Protein AF-A0A2P9HEX7-F1 (afdb_monomer)

Secondary structure (DSSP, 8-state):
-TTS-HHHHHHHHHTTS-GGGEEEEE--SPPHHHHTS-TTHHHHTTPPPTTPEEEEES-GGGGGTHHHH-HHHHHHTT--GGGTTTSHHHHHHHHHHHHHHHHHHHTT-----------HHHHHHHHHHHHS-TTTGGG--THHHHHHH-

Sequence (150 aa):
MDTAGKDSAIKHVMSGVNPQGCQVHSFKHPTVTELERDFLWRTARFLPERGQIGIFNRSYYEEVLIVRVHPEILESEGVQSGQTIDGQVWHDRFHSINELERHLARNNTRIIKIFLHLSKDEQRKRFLARIDQPDKSWKFSADDIAEREY

Organism: NCBI:txid2448455

Solvent-accessible surface area (backbone atoms only — not comparable to full-atom values): 9285 Å² total; per-residue (Å²): 131,76,86,60,45,64,69,60,51,51,54,57,60,51,73,79,48,66,68,93,43,48,49,80,47,72,63,71,86,78,50,76,77,49,37,78,47,61,80,56,54,70,54,62,74,62,58,54,57,92,90,42,46,57,42,66,49,58,57,68,62,43,70,72,43,58,34,66,76,41,56,68,56,41,44,68,51,71,44,64,68,76,51,53,77,78,47,52,55,58,55,52,49,53,49,51,52,50,50,50,52,51,53,38,46,78,71,72,46,87,84,85,87,84,82,72,85,68,54,75,66,60,45,50,55,53,51,54,57,30,68,77,28,81,96,42,37,86,79,62,56,75,62,62,56,59,66,65,76,112

pLDDT: mean 87.56, std 10.37, range [54.44, 98.62]

Mean predicted aligned error: 5.76 Å

Nearest PDB structures (foldseek):
  6an9-assembly2_A  TM=9.658E-01  e=3.084E-12  Cytophaga hutchinsonii ATCC 33406
  6ang-assembly1_A  TM=9.657E-01  e=1.079E-11  Cytophaga hutchinsonii ATCC 33406
  3rhf-assembly1_A  TM=9.636E-01  e=3.021E-09  Paenarthrobacter aurescens TC1
  3rhf-assembly3_D  TM=9.515E-01  e=1.764E-08  Paenarthrobacter aurescens TC1
  5llb-assembly1_A  TM=9.094E-01  e=1.675E-06  Francisella tularensis subsp. tularensis SCHU S4

Structure (mmCIF, N/CA/C/O backbone):
data_AF-A0A2P9HEX7-F1
#
_entry.id   AF-A0A2P9HEX7-F1
#
loop_
_atom_site.group_PDB
_atom_site.id
_atom_site.type_symbol
_atom_site.label_atom_id
_atom_site.label_alt_id
_atom_site.label_comp_id
_atom_site.label_asym_id
_atom_site.label_entity_id
_atom_site.label_seq_id
_atom_site.pdbx_PDB_ins_code
_atom_site.Cartn_x
_atom_site.Cartn_y
_atom_site.Cartn_z
_atom_site.occupancy
_atom_site.B_iso_or_equiv
_atom_site.auth_seq_id
_atom_site.auth_comp_id
_atom_site.auth_asym_id
_atom_site.auth_atom_id
_atom_site.pdbx_PDB_model_num
ATOM 1 N N . MET A 1 1 ? -7.094 -4.143 -9.956 1.00 61.59 1 MET A N 1
ATOM 2 C CA . MET A 1 1 ? -8.545 -4.407 -10.100 1.00 61.59 1 MET A CA 1
ATOM 3 C C . MET A 1 1 ? -9.358 -3.316 -9.427 1.00 61.59 1 MET A C 1
ATOM 5 O O . MET A 1 1 ? -9.524 -3.294 -8.202 1.00 61.59 1 MET A O 1
ATOM 9 N N . ASP A 1 2 ? -9.865 -2.410 -10.248 1.00 68.31 2 ASP A N 1
ATOM 10 C CA . ASP A 1 2 ? -10.745 -1.336 -9.814 1.00 68.31 2 ASP A CA 1
ATOM 11 C C . ASP A 1 2 ? -12.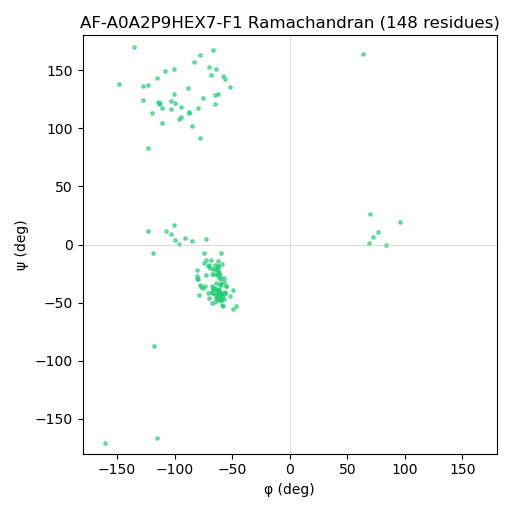194 -1.811 -9.717 1.00 68.31 2 ASP A C 1
ATOM 13 O O . ASP A 1 2 ? -12.584 -2.822 -10.305 1.00 68.31 2 ASP A O 1
ATOM 17 N N . THR A 1 3 ? -12.986 -1.102 -8.905 1.00 64.62 3 THR A N 1
ATOM 18 C CA . THR A 1 3 ? -14.408 -1.381 -8.583 1.00 64.62 3 THR A CA 1
ATOM 19 C C . THR A 1 3 ? -14.722 -2.582 -7.678 1.00 64.62 3 THR A C 1
ATOM 21 O O . THR A 1 3 ? -15.894 -2.838 -7.382 1.00 64.62 3 THR A O 1
ATOM 24 N N . ALA A 1 4 ? -13.709 -3.242 -7.107 1.00 71.19 4 ALA A N 1
ATOM 25 C CA . ALA A 1 4 ? -13.896 -4.335 -6.139 1.00 71.19 4 ALA A CA 1
ATOM 26 C C . ALA A 1 4 ? -14.687 -3.939 -4.870 1.00 71.19 4 ALA A C 1
ATOM 28 O O . ALA A 1 4 ? -15.223 -4.801 -4.180 1.00 71.19 4 ALA A O 1
ATOM 29 N N . GLY A 1 5 ? -14.835 -2.639 -4.589 1.00 79.38 5 GLY A N 1
ATOM 30 C CA . GLY A 1 5 ? -15.607 -2.135 -3.446 1.00 79.38 5 GLY A CA 1
ATOM 31 C C . GLY A 1 5 ? -14.766 -1.838 -2.203 1.00 79.38 5 GLY A C 1
ATOM 32 O O . GLY A 1 5 ? -15.328 -1.731 -1.118 1.00 79.38 5 GLY A O 1
ATOM 33 N N . LYS A 1 6 ? -13.444 -1.666 -2.365 1.00 86.38 6 LYS A N 1
ATOM 34 C CA . LYS A 1 6 ? -12.488 -1.332 -1.291 1.00 86.38 6 LYS A CA 1
ATOM 35 C C . LYS A 1 6 ? -12.964 -0.149 -0.438 1.00 86.38 6 LYS A C 1
ATOM 37 O O . LYS A 1 6 ? -13.162 -0.312 0.760 1.00 86.38 6 LYS A O 1
ATOM 42 N N . ASP A 1 7 ? -13.259 0.992 -1.060 1.00 85.06 7 ASP A N 1
ATOM 43 C CA . ASP A 1 7 ? -13.682 2.204 -0.339 1.00 85.06 7 ASP A CA 1
ATOM 44 C C . ASP A 1 7 ? -14.979 2.003 0.455 1.00 85.06 7 ASP A C 1
ATOM 46 O O . ASP A 1 7 ? -15.109 2.469 1.585 1.00 85.06 7 ASP A O 1
ATOM 50 N N . SER A 1 8 ? -15.948 1.291 -0.127 1.00 84.88 8 SER A N 1
ATOM 51 C CA . SER A 1 8 ? -17.222 0.993 0.530 1.00 84.88 8 SER A CA 1
ATOM 52 C C . SER A 1 8 ? -17.041 0.036 1.706 1.00 84.88 8 SER A C 1
ATOM 54 O O . SER A 1 8 ? -17.647 0.256 2.751 1.00 84.88 8 SER A O 1
ATOM 56 N N . ALA A 1 9 ? -16.190 -0.983 1.558 1.00 87.44 9 ALA A N 1
ATOM 57 C CA . ALA A 1 9 ? -15.866 -1.917 2.630 1.00 87.44 9 ALA A CA 1
ATOM 58 C C . ALA A 1 9 ? -15.176 -1.199 3.798 1.00 87.44 9 ALA A C 1
ATOM 60 O O . ALA A 1 9 ? -15.606 -1.346 4.939 1.00 87.44 9 ALA A O 1
ATOM 61 N N . ILE A 1 10 ? -14.182 -0.350 3.509 1.00 88.75 10 ILE A N 1
ATOM 62 C CA . ILE A 1 10 ? -13.509 0.484 4.515 1.00 88.75 10 ILE A CA 1
ATOM 63 C C . ILE A 1 10 ? -14.530 1.377 5.216 1.00 88.75 10 ILE A C 1
ATOM 65 O O . ILE A 1 10 ? -14.631 1.340 6.436 1.00 88.75 10 ILE A O 1
ATOM 69 N N . LYS A 1 11 ? -15.340 2.133 4.464 1.00 87.62 11 LYS A N 1
ATOM 70 C CA . LYS A 1 11 ? -16.355 3.028 5.041 1.00 87.62 11 LYS A CA 1
ATOM 71 C C . LYS A 1 11 ? -17.322 2.284 5.965 1.00 87.62 11 LYS A C 1
ATOM 73 O O . LYS A 1 11 ? -17.672 2.804 7.020 1.00 87.62 11 LYS A O 1
ATOM 78 N N . HIS A 1 12 ? -17.761 1.090 5.569 1.00 87.69 12 HIS A N 1
ATOM 79 C CA . HIS A 1 12 ? -18.683 0.292 6.366 1.00 87.69 12 HIS A CA 1
ATOM 80 C C . HIS A 1 12 ? -18.033 -0.206 7.660 1.00 87.69 12 HIS A C 1
ATOM 82 O O . HIS A 1 12 ? -18.573 0.042 8.735 1.00 87.69 12 HIS A O 1
ATOM 88 N N . VAL A 1 13 ? -16.849 -0.820 7.580 1.00 84.69 13 VAL A N 1
ATOM 89 C CA . VAL A 1 13 ? -16.111 -1.293 8.765 1.00 84.69 13 VAL A CA 1
ATOM 90 C C . VAL A 1 13 ? -15.824 -0.135 9.721 1.00 84.69 13 VAL A C 1
ATOM 92 O O . VAL A 1 13 ? -16.032 -0.257 10.925 1.00 84.69 13 VAL A O 1
ATOM 95 N N . MET A 1 14 ? -15.440 1.021 9.180 1.00 86.38 14 MET A N 1
ATOM 96 C CA . MET A 1 14 ? -15.115 2.202 9.975 1.00 86.38 14 MET A CA 1
ATOM 97 C C . MET A 1 14 ? -16.306 2.852 10.674 1.00 86.38 14 MET A C 1
ATOM 99 O O . MET A 1 14 ? -16.107 3.559 11.655 1.00 86.38 14 MET A O 1
ATOM 103 N N . SER A 1 15 ? -17.537 2.596 10.228 1.00 88.12 15 SER A N 1
ATOM 104 C CA . SER A 1 15 ? -18.732 3.144 10.884 1.00 88.12 15 SER A CA 1
ATOM 105 C C . SER A 1 15 ? -18.976 2.587 12.292 1.00 88.12 15 SER A C 1
ATOM 107 O O . SER A 1 15 ? -19.658 3.230 13.084 1.00 88.12 15 SER A O 1
ATOM 109 N N . GLY A 1 16 ? -18.405 1.420 12.616 1.00 88.06 16 GLY A N 1
ATOM 110 C CA . GLY A 1 16 ? -18.523 0.783 13.931 1.00 88.06 16 GLY A CA 1
ATOM 111 C C . GLY A 1 16 ? -17.318 0.987 14.854 1.00 88.06 16 GLY A C 1
ATOM 112 O O . GLY A 1 16 ? -17.285 0.401 15.933 1.00 88.06 16 GLY A O 1
ATOM 113 N N . VAL A 1 17 ? -16.316 1.773 14.445 1.00 89.88 17 VAL A N 1
ATOM 114 C CA . VAL A 1 17 ? -15.048 1.948 15.173 1.00 89.88 17 VAL A CA 1
ATOM 115 C C . VAL A 1 17 ? -14.915 3.395 15.646 1.00 89.88 17 VAL A C 1
ATOM 117 O O . VAL A 1 17 ? -15.290 4.323 14.934 1.00 89.88 17 VAL A O 1
ATOM 120 N N . ASN A 1 18 ? -14.354 3.609 16.841 1.00 90.88 18 ASN A N 1
ATOM 121 C CA . ASN A 1 18 ? -14.030 4.959 17.303 1.00 90.88 18 ASN A CA 1
ATOM 122 C C . ASN A 1 18 ? -12.938 5.569 16.394 1.00 90.88 18 ASN A C 1
ATOM 124 O O . ASN A 1 18 ? -11.840 5.009 16.330 1.00 90.88 18 ASN A O 1
ATOM 128 N N . PRO A 1 19 ? -13.188 6.711 15.725 1.00 89.31 19 PRO A N 1
ATOM 129 C CA . PRO A 1 19 ? -12.239 7.298 14.781 1.00 89.31 19 PRO A CA 1
ATOM 130 C C . PRO A 1 19 ? -10.906 7.724 15.415 1.00 89.31 19 PRO A C 1
ATOM 132 O O . PRO A 1 19 ? -9.917 7.821 14.703 1.00 89.31 19 PRO A O 1
ATOM 135 N N . GLN A 1 20 ? -10.833 7.933 16.736 1.00 90.88 20 GLN A N 1
ATOM 136 C CA . GLN A 1 20 ? -9.565 8.233 17.424 1.00 90.88 20 GLN A CA 1
ATOM 137 C C . GLN A 1 20 ? -8.605 7.033 17.495 1.00 90.88 20 GLN A C 1
ATOM 139 O O . GLN A 1 20 ? -7.427 7.206 17.797 1.00 90.88 20 GLN A O 1
ATOM 144 N N . GLY A 1 21 ? -9.120 5.820 17.276 1.00 91.69 21 GLY A N 1
ATOM 145 C CA . GLY A 1 21 ? -8.359 4.572 17.309 1.00 91.69 21 GLY A CA 1
ATOM 146 C C . GLY A 1 21 ? -8.033 4.013 15.925 1.00 91.69 21 GLY A C 1
ATOM 147 O O . GLY A 1 21 ? -7.620 2.855 15.833 1.00 91.69 21 GLY A O 1
ATOM 148 N N . CYS A 1 22 ? -8.290 4.762 14.846 1.00 92.62 22 CYS A N 1
ATOM 149 C CA . CYS A 1 22 ? -8.086 4.257 13.498 1.00 92.62 22 CYS A CA 1
ATOM 150 C C . CYS A 1 22 ? -7.678 5.327 12.486 1.00 92.62 22 CYS A C 1
ATOM 152 O O . CYS A 1 22 ? -8.298 6.382 12.381 1.00 92.62 22 CYS A O 1
ATOM 154 N N . GLN A 1 23 ? -6.719 4.972 11.634 1.00 93.12 23 GLN A N 1
ATOM 155 C CA . GLN A 1 23 ? -6.256 5.787 10.517 1.00 93.12 23 GLN A CA 1
ATOM 156 C C . GLN A 1 23 ? -6.387 5.035 9.191 1.00 93.12 23 GLN A C 1
ATOM 158 O O . GLN A 1 23 ? -6.068 3.848 9.099 1.00 93.12 23 GLN A O 1
ATOM 163 N N . VAL A 1 24 ? -6.857 5.729 8.153 1.00 93.88 24 VAL A N 1
ATOM 164 C CA . VAL A 1 24 ? -6.964 5.189 6.792 1.00 93.88 24 VAL A CA 1
ATOM 165 C C . VAL A 1 24 ? -5.998 5.942 5.888 1.00 93.88 24 VAL A C 1
ATOM 167 O O . VAL A 1 24 ? -6.131 7.150 5.705 1.00 93.88 24 VAL A O 1
ATOM 170 N N . HIS A 1 25 ? -5.069 5.218 5.271 1.00 95.38 25 HIS A N 1
ATOM 171 C CA . HIS A 1 25 ? -4.146 5.756 4.277 1.00 95.38 25 HIS A CA 1
ATOM 172 C C . HIS A 1 25 ? -4.435 5.124 2.922 1.00 95.38 25 HIS A C 1
ATOM 174 O O . HIS A 1 25 ? -4.437 3.903 2.783 1.00 95.38 25 HIS A O 1
ATOM 180 N N . SER A 1 26 ? -4.719 5.965 1.926 1.00 93.94 26 SER A N 1
ATOM 181 C CA . SER A 1 26 ? -4.948 5.525 0.549 1.00 93.94 26 SER A CA 1
ATOM 182 C C . SER A 1 26 ? -3.720 5.825 -0.291 1.00 93.94 26 SER A C 1
ATOM 184 O O . SER A 1 26 ? -3.369 6.991 -0.465 1.00 93.94 26 SER A O 1
ATOM 186 N N . PHE A 1 27 ? -3.081 4.785 -0.817 1.00 93.56 27 PHE A N 1
ATOM 187 C CA . PHE A 1 27 ? -1.906 4.941 -1.669 1.00 93.56 27 PHE A CA 1
ATOM 188 C C . PHE A 1 27 ? -2.342 5.103 -3.122 1.00 93.56 27 PHE A C 1
ATOM 190 O O . PHE A 1 27 ? -3.223 4.392 -3.597 1.00 93.56 27 PHE A O 1
ATOM 197 N N . LYS A 1 28 ? -1.744 6.063 -3.823 1.00 90.06 28 LYS A N 1
ATOM 198 C CA . LYS A 1 28 ? -1.922 6.272 -5.266 1.00 90.06 28 LYS A CA 1
ATOM 199 C C . LYS A 1 28 ? -0.591 6.017 -5.977 1.00 90.06 28 LYS A C 1
ATOM 201 O O . LYS A 1 28 ? 0.327 5.448 -5.377 1.00 90.06 28 LYS A O 1
ATOM 206 N N . HIS A 1 29 ? -0.489 6.428 -7.238 1.00 88.62 29 HIS A N 1
ATOM 207 C CA . HIS A 1 29 ? 0.792 6.473 -7.931 1.00 88.62 29 HIS A CA 1
ATOM 208 C C . HIS A 1 29 ? 1.827 7.252 -7.087 1.00 88.62 29 HIS A C 1
ATOM 210 O O . HIS A 1 29 ? 1.443 8.268 -6.491 1.00 88.62 29 HIS A O 1
ATOM 216 N N . PRO A 1 30 ? 3.075 6.761 -6.956 1.00 90.50 30 PRO A N 1
ATOM 217 C CA . PRO A 1 30 ? 4.102 7.436 -6.170 1.00 90.50 30 PRO A CA 1
ATOM 218 C C . PRO A 1 30 ? 4.378 8.862 -6.665 1.00 90.50 30 PRO A C 1
ATOM 220 O O . PRO A 1 30 ? 4.328 9.155 -7.856 1.00 90.50 30 PRO A O 1
ATOM 223 N N . THR A 1 31 ? 4.677 9.765 -5.738 1.00 91.94 31 THR A N 1
ATOM 224 C CA . THR A 1 31 ? 5.202 11.102 -6.055 1.00 91.94 31 THR A CA 1
ATOM 225 C C . THR A 1 31 ? 6.692 11.040 -6.393 1.00 91.94 31 THR A C 1
ATOM 227 O O . THR A 1 31 ? 7.371 10.097 -6.001 1.00 91.94 31 THR A O 1
ATOM 230 N N . VAL A 1 32 ? 7.239 12.083 -7.029 1.00 92.31 32 VAL A N 1
ATOM 231 C CA . VAL A 1 32 ? 8.685 12.179 -7.333 1.00 92.31 32 VAL A CA 1
ATOM 232 C C . VAL A 1 32 ? 9.542 11.939 -6.085 1.00 92.31 32 VAL A C 1
ATOM 234 O O . VAL A 1 32 ? 10.474 11.148 -6.108 1.00 92.31 32 VAL A O 1
ATOM 237 N N . THR A 1 33 ? 9.172 12.544 -4.955 1.00 92.81 33 THR A N 1
ATOM 238 C CA . THR A 1 33 ? 9.870 12.346 -3.677 1.00 92.81 33 THR A CA 1
ATOM 239 C C . THR A 1 33 ? 9.774 10.902 -3.173 1.00 92.81 33 THR A C 1
ATOM 241 O O . THR A 1 33 ? 10.691 10.412 -2.520 1.00 92.81 33 THR A O 1
ATOM 244 N N . GLU A 1 34 ? 8.670 10.205 -3.427 1.00 93.69 34 GLU A N 1
ATOM 245 C CA . GLU A 1 34 ? 8.546 8.792 -3.056 1.00 93.69 34 GLU A CA 1
ATOM 246 C C . GLU A 1 34 ? 9.378 7.887 -3.972 1.00 93.69 34 GLU A C 1
ATOM 248 O O . GLU A 1 34 ? 9.962 6.939 -3.461 1.00 93.69 34 GLU A O 1
ATOM 253 N N . LEU A 1 35 ? 9.487 8.208 -5.268 1.00 91.56 35 LEU A N 1
ATOM 254 C CA . LEU A 1 35 ? 10.306 7.471 -6.244 1.00 91.56 35 LEU A CA 1
ATOM 255 C C . LEU A 1 35 ? 11.815 7.586 -5.981 1.00 91.56 35 LEU A C 1
ATOM 257 O O . LEU A 1 35 ? 12.574 6.694 -6.331 1.00 91.56 35 LEU A O 1
ATOM 261 N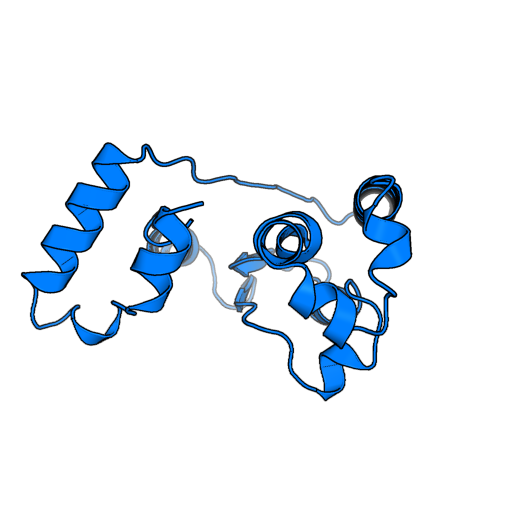 N . GLU A 1 36 ? 12.263 8.652 -5.318 1.00 92.00 36 GLU A N 1
ATOM 262 C CA . GLU A 1 36 ? 13.663 8.819 -4.889 1.00 92.00 36 GLU A CA 1
ATOM 263 C C . GLU A 1 36 ? 14.067 7.908 -3.708 1.00 92.00 36 GLU A C 1
ATOM 265 O O . GLU A 1 36 ? 15.150 8.061 -3.137 1.00 92.00 36 GLU A O 1
ATOM 270 N N . AR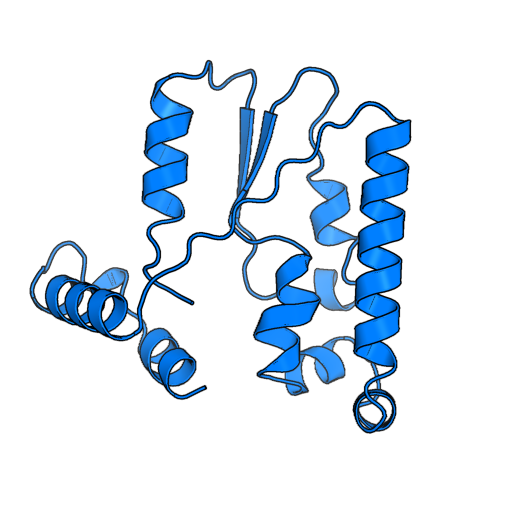G A 1 37 ? 13.183 7.012 -3.258 1.00 94.06 37 ARG A N 1
ATOM 271 C CA . ARG A 1 37 ? 13.353 6.179 -2.061 1.00 94.06 37 ARG A CA 1
ATOM 272 C C . ARG A 1 37 ? 12.949 4.739 -2.359 1.00 94.06 37 ARG A C 1
ATOM 274 O O . ARG A 1 37 ? 12.370 4.447 -3.397 1.00 94.06 37 ARG A O 1
ATOM 281 N N . ASP A 1 38 ? 13.243 3.827 -1.435 1.00 94.19 38 ASP A N 1
ATOM 282 C CA . ASP A 1 38 ? 12.789 2.446 -1.578 1.00 94.19 38 ASP A CA 1
ATOM 283 C C . ASP A 1 38 ? 11.252 2.346 -1.537 1.00 94.19 38 ASP A C 1
ATOM 285 O O . ASP A 1 38 ? 10.566 3.130 -0.872 1.00 94.19 38 ASP A O 1
ATOM 289 N N . PHE A 1 39 ? 10.704 1.338 -2.218 1.00 94.94 39 PHE A N 1
ATOM 290 C CA . PHE A 1 39 ? 9.259 1.178 -2.390 1.00 94.94 39 PHE A CA 1
ATOM 291 C C . PHE A 1 39 ? 8.485 0.979 -1.073 1.00 94.94 39 PHE A C 1
ATOM 293 O O . PHE A 1 39 ? 7.287 1.277 -0.986 1.00 94.94 39 PHE A O 1
ATOM 300 N N . LEU A 1 40 ? 9.147 0.474 -0.022 1.00 97.56 40 LEU A N 1
ATOM 301 C CA . LEU A 1 40 ? 8.523 0.255 1.282 1.00 97.56 40 LEU A CA 1
ATOM 302 C C . LEU A 1 40 ? 8.448 1.548 2.090 1.00 97.56 40 LEU A C 1
ATOM 304 O O . LEU A 1 40 ? 7.496 1.708 2.861 1.00 97.56 40 LEU A O 1
ATOM 308 N N . TRP A 1 41 ? 9.381 2.482 1.890 1.00 97.19 41 TRP A N 1
ATOM 309 C CA . TRP A 1 41 ? 9.524 3.707 2.673 1.00 97.19 41 TRP A CA 1
ATOM 310 C C . TRP A 1 41 ? 8.206 4.448 2.885 1.00 97.19 41 TRP A C 1
ATOM 312 O O . TRP A 1 41 ? 7.820 4.729 4.024 1.00 97.19 41 TRP A O 1
ATOM 322 N N . ARG A 1 42 ? 7.476 4.742 1.799 1.00 95.44 42 ARG A N 1
ATOM 323 C CA . ARG A 1 42 ? 6.241 5.537 1.894 1.00 95.44 42 ARG A CA 1
ATOM 324 C C . ARG A 1 42 ? 5.192 4.847 2.752 1.00 95.44 42 ARG A C 1
ATOM 326 O O . ARG A 1 42 ? 4.508 5.499 3.528 1.00 95.44 42 ARG A O 1
ATOM 333 N N . THR A 1 43 ? 5.093 3.524 2.656 1.00 96.31 43 THR A N 1
ATOM 334 C CA . THR A 1 43 ? 4.122 2.747 3.430 1.00 96.31 43 THR A CA 1
ATOM 335 C C . THR A 1 43 ? 4.565 2.563 4.876 1.00 96.31 43 THR A C 1
ATOM 337 O O . THR A 1 43 ? 3.740 2.667 5.781 1.00 96.31 43 THR A O 1
ATOM 340 N N . ALA A 1 44 ? 5.867 2.385 5.112 1.00 96.50 44 ALA A N 1
ATOM 341 C CA . ALA A 1 44 ? 6.446 2.271 6.444 1.00 96.50 44 ALA A CA 1
ATOM 342 C C . ALA A 1 44 ? 6.184 3.532 7.287 1.00 96.50 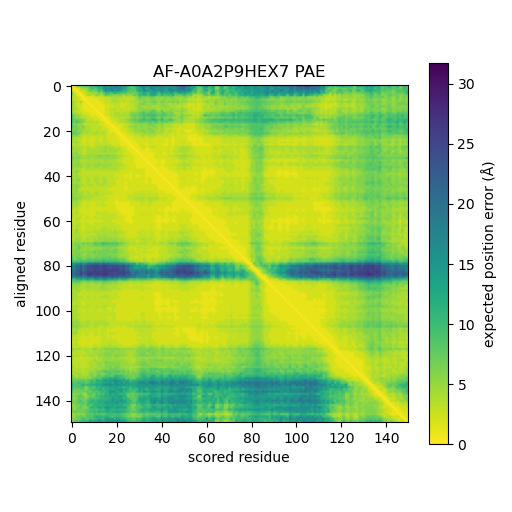44 ALA A C 1
ATOM 344 O O . ALA A 1 44 ? 5.912 3.436 8.481 1.00 96.50 44 ALA A O 1
ATOM 345 N N . ARG A 1 45 ? 6.169 4.714 6.657 1.00 96.31 45 ARG A N 1
ATOM 346 C CA . ARG A 1 45 ? 5.835 5.987 7.318 1.00 96.31 45 ARG A CA 1
ATOM 347 C C . ARG A 1 45 ? 4.412 6.078 7.859 1.00 96.31 45 ARG A C 1
ATOM 349 O O . ARG A 1 45 ? 4.165 6.902 8.732 1.00 96.31 45 ARG A O 1
ATOM 356 N N . PHE A 1 46 ? 3.492 5.274 7.337 1.00 96.69 46 PHE A N 1
ATOM 357 C CA . PHE A 1 46 ? 2.079 5.290 7.719 1.00 96.69 46 PHE A CA 1
ATOM 358 C C . PHE A 1 46 ? 1.671 4.075 8.557 1.00 96.69 46 PHE A C 1
ATOM 360 O O . PHE A 1 46 ? 0.479 3.834 8.766 1.00 96.69 46 PHE A O 1
ATOM 367 N N . LEU A 1 47 ? 2.643 3.295 9.039 1.00 97.00 47 LEU A N 1
ATOM 368 C CA . LEU A 1 47 ? 2.370 2.216 9.980 1.00 97.00 47 LEU A CA 1
ATOM 369 C C . LEU A 1 47 ? 1.636 2.755 11.220 1.00 97.00 47 LEU A C 1
ATOM 371 O O . LEU A 1 47 ? 1.927 3.864 11.671 1.00 97.00 47 LEU A O 1
ATOM 375 N N . PRO A 1 48 ? 0.675 1.993 11.769 1.00 96.50 48 PRO A N 1
ATOM 376 C CA . PRO A 1 48 ? -0.077 2.435 12.931 1.00 96.50 48 PRO A CA 1
ATOM 377 C C . PRO A 1 48 ? 0.799 2.497 14.179 1.00 96.50 48 PRO A C 1
ATOM 379 O O . PRO A 1 48 ? 1.666 1.647 14.403 1.00 96.50 48 PRO A O 1
ATOM 382 N N . GLU A 1 49 ? 0.507 3.474 15.030 1.00 95.19 49 GLU A N 1
ATOM 383 C CA . GLU A 1 49 ? 1.052 3.540 16.381 1.00 95.19 49 GLU A CA 1
ATOM 384 C C . GLU A 1 49 ? 0.521 2.388 17.255 1.00 95.19 49 GLU A C 1
ATOM 386 O O . GLU A 1 49 ? -0.436 1.681 16.917 1.00 95.19 49 GLU A O 1
ATOM 391 N N . ARG A 1 50 ? 1.130 2.183 18.428 1.00 95.38 50 ARG A N 1
ATOM 392 C CA . ARG A 1 50 ? 0.663 1.152 19.364 1.00 95.38 50 ARG A CA 1
ATOM 393 C C . ARG A 1 50 ? -0.765 1.458 19.826 1.00 95.38 50 ARG A C 1
ATOM 395 O O . ARG A 1 50 ? -1.049 2.553 20.291 1.00 95.38 50 ARG A O 1
ATOM 402 N N . GLY A 1 51 ? -1.643 0.458 19.734 1.00 93.44 51 GLY A N 1
ATOM 403 C CA . GLY A 1 51 ? -3.056 0.586 20.107 1.00 93.44 51 GLY A CA 1
ATOM 404 C C . GLY A 1 51 ? -3.954 1.178 19.015 1.00 93.44 51 GLY A C 1
ATOM 405 O O . GLY A 1 51 ? -5.157 1.280 19.234 1.00 93.44 51 GLY A O 1
ATOM 406 N N . GLN A 1 52 ? -3.400 1.524 17.850 1.00 95.62 52 GLN A N 1
ATOM 407 C CA . GLN A 1 52 ? -4.144 2.063 16.712 1.00 95.62 52 GLN A CA 1
ATOM 408 C C . GLN A 1 52 ? -4.412 0.990 15.650 1.00 95.62 52 GLN A C 1
ATOM 410 O O . GLN A 1 52 ? -3.625 0.062 15.450 1.00 95.62 52 GLN A O 1
ATOM 415 N N . ILE A 1 53 ? -5.517 1.149 14.923 1.00 96.12 53 ILE A N 1
ATOM 416 C CA . ILE A 1 53 ? -5.828 0.377 13.720 1.00 96.12 53 ILE A CA 1
ATOM 417 C C . ILE A 1 53 ? -5.343 1.169 12.501 1.00 96.12 53 ILE A C 1
ATOM 419 O O . ILE A 1 53 ? -5.807 2.275 12.233 1.00 96.12 53 ILE A O 1
ATOM 423 N N . GLY A 1 54 ? -4.410 0.599 11.741 1.00 96.00 54 GLY A N 1
ATOM 424 C CA . GLY A 1 54 ? -3.959 1.157 10.465 1.00 96.00 54 GLY A CA 1
ATOM 425 C C . GLY A 1 54 ? -4.626 0.442 9.299 1.00 96.00 54 GLY A C 1
ATOM 426 O O . GLY A 1 54 ? -4.471 -0.770 9.154 1.00 96.00 54 GLY A O 1
ATOM 427 N N . ILE A 1 55 ? -5.342 1.180 8.453 1.00 96.50 55 ILE A N 1
ATOM 428 C CA . ILE A 1 55 ? -5.959 0.647 7.237 1.00 96.50 55 ILE A CA 1
ATOM 429 C C . ILE A 1 55 ? -5.246 1.216 6.021 1.00 96.50 55 ILE A C 1
ATOM 431 O O . ILE A 1 55 ? -5.277 2.417 5.759 1.00 96.50 55 ILE A O 1
ATOM 435 N N . PHE A 1 56 ? -4.643 0.324 5.248 1.00 97.06 56 PHE A N 1
ATOM 436 C CA . PHE A 1 56 ? -4.033 0.641 3.965 1.00 97.06 56 PHE A CA 1
ATOM 437 C C . PHE A 1 56 ? -5.034 0.333 2.845 1.00 97.06 56 PHE A C 1
ATOM 439 O O . PHE A 1 56 ? -5.341 -0.827 2.563 1.00 97.06 56 PHE A O 1
ATOM 446 N N . ASN A 1 57 ? -5.589 1.381 2.230 1.00 94.56 57 ASN A N 1
ATOM 447 C CA . ASN A 1 57 ? -6.379 1.276 1.006 1.00 94.56 57 ASN A CA 1
ATOM 448 C C . ASN A 1 57 ? -5.428 1.294 -0.194 1.00 94.56 57 ASN A C 1
ATOM 450 O O . ASN A 1 57 ? -4.915 2.351 -0.567 1.00 94.56 57 ASN A O 1
ATOM 454 N N . ARG A 1 58 ? -5.185 0.105 -0.762 1.00 94.81 58 ARG A N 1
ATOM 455 C CA . ARG A 1 58 ? -3.925 -0.232 -1.459 1.00 94.81 58 ARG A CA 1
ATOM 456 C C . ARG A 1 58 ? -2.741 -0.196 -0.493 1.00 94.81 58 ARG A C 1
ATOM 458 O O . ARG A 1 58 ? -2.868 0.287 0.623 1.00 94.81 58 ARG A O 1
ATOM 465 N N . SER A 1 59 ? -1.612 -0.771 -0.874 1.00 96.69 59 SER A N 1
ATOM 466 C CA . SER A 1 59 ? -0.466 -0.947 0.026 1.00 96.69 59 SER A CA 1
ATOM 467 C C . SER A 1 59 ? 0.817 -1.170 -0.772 1.00 96.69 59 SER A C 1
ATOM 469 O O . SER A 1 59 ? 0.806 -1.093 -1.998 1.00 96.69 59 SER A O 1
ATOM 471 N N . TYR A 1 60 ? 1.906 -1.525 -0.089 1.00 96.81 60 TYR A N 1
ATOM 472 C CA . TYR A 1 60 ? 3.161 -1.956 -0.713 1.00 96.81 60 TYR A CA 1
ATOM 473 C C . TYR A 1 60 ? 3.013 -3.203 -1.602 1.00 96.81 60 TYR A C 1
ATOM 475 O O . TYR A 1 60 ? 3.951 -3.565 -2.295 1.00 96.81 60 TYR A O 1
ATOM 483 N N . TYR A 1 61 ? 1.849 -3.862 -1.630 1.00 97.25 61 TYR A N 1
ATOM 484 C CA . TYR A 1 61 ? 1.573 -4.915 -2.608 1.00 97.25 61 TYR A CA 1
ATOM 485 C C . TYR A 1 61 ? 1.380 -4.386 -4.035 1.00 97.25 61 TYR A C 1
ATOM 487 O O . TYR A 1 61 ? 1.522 -5.166 -4.969 1.00 97.25 61 TYR A O 1
ATOM 495 N N . GLU A 1 62 ? 1.099 -3.093 -4.235 1.00 94.75 62 GLU A N 1
ATOM 496 C CA . GLU A 1 62 ? 1.039 -2.504 -5.587 1.00 94.75 62 GLU A CA 1
ATOM 497 C C . GLU A 1 62 ? 2.370 -2.708 -6.345 1.00 94.75 62 GLU A C 1
ATOM 499 O O . GLU A 1 62 ? 2.382 -2.948 -7.550 1.00 94.75 62 GLU A O 1
ATOM 504 N N . GLU A 1 63 ? 3.474 -2.794 -5.607 1.00 93.69 63 GLU A N 1
ATOM 505 C CA . GLU A 1 63 ? 4.840 -3.016 -6.092 1.00 93.69 63 GLU A CA 1
ATOM 506 C C . GLU A 1 63 ? 5.081 -4.415 -6.672 1.00 93.69 63 GLU A C 1
ATOM 508 O O . GLU A 1 63 ? 6.086 -4.654 -7.334 1.00 93.69 63 GLU A O 1
ATOM 513 N N . VAL A 1 64 ? 4.165 -5.354 -6.447 1.00 93.94 64 VAL A N 1
ATOM 514 C CA . VAL A 1 64 ? 4.168 -6.691 -7.067 1.00 93.94 64 VAL A CA 1
ATOM 515 C C . VAL A 1 64 ? 2.866 -6.970 -7.828 1.00 93.94 64 VAL A C 1
ATOM 517 O O . VAL A 1 64 ? 2.607 -8.109 -8.221 1.00 93.94 64 VAL A O 1
ATOM 520 N N . LEU A 1 65 ? 2.045 -5.932 -8.028 1.00 93.19 65 LEU A N 1
ATOM 521 C CA . LEU A 1 65 ? 0.795 -5.957 -8.783 1.00 93.19 65 LEU A CA 1
ATOM 522 C C . LEU A 1 65 ? 0.897 -5.009 -9.980 1.00 93.19 65 LEU A C 1
ATOM 524 O O . LEU A 1 65 ? 1.301 -5.451 -11.050 1.00 93.19 65 LEU A O 1
ATOM 528 N N . ILE A 1 66 ? 0.577 -3.721 -9.807 1.00 89.81 66 ILE A N 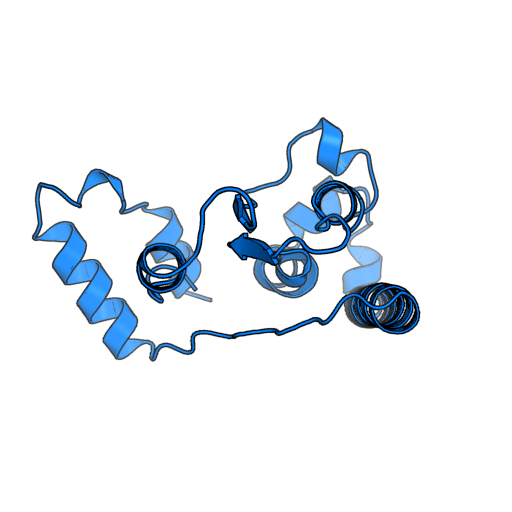1
ATOM 529 C CA . ILE A 1 66 ? 0.536 -2.755 -10.913 1.00 89.81 66 ILE A CA 1
ATOM 530 C C . ILE A 1 66 ? 1.910 -2.571 -11.560 1.00 89.81 66 ILE A C 1
ATOM 532 O O . ILE A 1 66 ? 2.007 -2.573 -12.779 1.00 89.81 66 ILE A O 1
ATOM 536 N N . VAL A 1 67 ? 2.984 -2.550 -10.765 1.00 90.00 67 VAL A N 1
ATOM 537 C CA . VAL A 1 67 ? 4.364 -2.422 -11.276 1.00 90.00 67 VAL A CA 1
ATOM 538 C C . VAL A 1 67 ? 4.783 -3.637 -12.108 1.00 90.00 67 VAL A C 1
ATOM 540 O O . VAL A 1 67 ? 5.635 -3.543 -12.985 1.00 90.00 67 VAL A O 1
ATOM 543 N N . ARG A 1 68 ? 4.166 -4.800 -11.868 1.00 88.56 68 ARG A N 1
ATOM 544 C CA . ARG A 1 68 ? 4.410 -6.010 -12.660 1.00 88.56 68 ARG A CA 1
ATOM 545 C C . ARG A 1 68 ? 3.655 -6.011 -13.986 1.00 88.56 68 ARG A C 1
ATOM 547 O O . ARG A 1 68 ? 4.128 -6.630 -14.934 1.00 88.56 68 ARG A O 1
ATOM 554 N N . VAL A 1 69 ? 2.494 -5.361 -14.031 1.00 87.38 69 VAL A N 1
ATOM 555 C CA . VAL A 1 69 ? 1.722 -5.155 -15.265 1.00 87.38 69 VAL A CA 1
ATOM 556 C C . VAL A 1 69 ? 2.372 -4.067 -16.124 1.00 87.38 69 VAL A C 1
ATOM 558 O O . VAL A 1 69 ? 2.449 -4.235 -17.336 1.00 87.38 69 VAL A O 1
ATOM 561 N N . HIS A 1 70 ? 2.915 -3.030 -15.477 1.00 86.94 70 HIS A N 1
ATOM 562 C CA . HIS A 1 70 ? 3.506 -1.835 -16.088 1.00 86.94 70 HIS A CA 1
ATOM 563 C C . HIS A 1 70 ? 4.964 -1.633 -15.634 1.00 86.94 70 HIS A C 1
ATOM 565 O O . HIS A 1 70 ? 5.224 -0.897 -14.670 1.00 86.94 70 HIS A O 1
ATOM 571 N N . PRO A 1 71 ? 5.937 -2.312 -16.275 1.00 84.50 71 PRO A N 1
ATOM 572 C CA . PRO A 1 71 ? 7.350 -2.262 -15.894 1.00 84.50 71 PRO A CA 1
ATOM 573 C C . PRO A 1 71 ? 7.998 -0.875 -15.998 1.00 84.50 71 PRO A C 1
ATOM 575 O O . PRO A 1 71 ? 9.025 -0.645 -15.369 1.00 84.50 71 PRO A O 1
ATOM 578 N N . GLU A 1 72 ? 7.418 0.069 -16.735 1.00 86.12 72 GLU A N 1
ATOM 579 C CA . GLU A 1 72 ? 7.891 1.455 -16.809 1.00 86.12 72 GLU A CA 1
ATOM 580 C C . GLU A 1 72 ? 7.870 2.160 -15.443 1.00 86.12 72 GLU A C 1
ATOM 582 O O . GLU A 1 72 ? 8.676 3.056 -15.186 1.00 86.12 72 GLU A O 1
ATOM 587 N N . ILE A 1 73 ? 6.995 1.727 -14.526 1.00 86.44 73 ILE A N 1
ATOM 588 C CA . ILE A 1 73 ? 6.979 2.239 -13.152 1.00 86.44 73 ILE A CA 1
ATOM 589 C C . ILE A 1 73 ? 8.261 1.807 -12.430 1.00 86.44 73 ILE A C 1
ATOM 591 O O . ILE A 1 73 ? 8.892 2.618 -11.758 1.00 86.44 73 ILE A O 1
ATOM 595 N N . LEU A 1 74 ? 8.696 0.562 -12.634 1.00 88.50 74 LEU A N 1
ATOM 596 C CA . LEU A 1 74 ? 9.936 0.033 -12.063 1.00 88.50 74 LEU A CA 1
ATOM 597 C C . LEU A 1 74 ? 11.165 0.798 -12.583 1.00 88.50 74 LEU A C 1
ATOM 599 O O . LEU A 1 74 ? 12.080 1.105 -11.820 1.00 88.50 74 LEU A O 1
ATOM 603 N N . GLU A 1 75 ? 11.160 1.157 -13.867 1.00 87.62 75 GLU A N 1
ATOM 604 C CA . GLU A 1 75 ? 12.213 1.984 -14.466 1.00 87.62 75 GLU A CA 1
ATOM 605 C C . GLU A 1 75 ? 12.243 3.395 -13.859 1.00 87.62 75 GLU A C 1
ATOM 607 O O . GLU A 1 75 ? 13.323 3.933 -13.606 1.0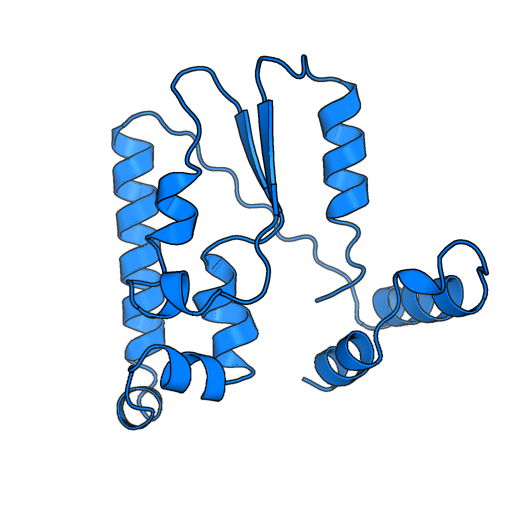0 87.62 75 GLU A O 1
ATOM 612 N N . SER A 1 76 ? 11.074 3.976 -13.558 1.00 88.56 76 SER A N 1
ATOM 613 C CA . SER A 1 76 ? 10.968 5.290 -12.903 1.00 88.56 76 SER A CA 1
ATOM 614 C C . SER A 1 76 ? 11.524 5.314 -11.470 1.00 88.56 76 SER A C 1
ATOM 616 O O . SER A 1 76 ? 11.920 6.371 -10.983 1.00 88.56 76 SER A O 1
ATOM 618 N N . GLU A 1 77 ? 11.625 4.150 -10.824 1.00 88.25 77 GLU A N 1
ATOM 619 C CA . GLU A 1 77 ? 12.258 3.956 -9.510 1.00 88.25 77 GLU A CA 1
ATOM 620 C C . GLU A 1 77 ? 13.781 3.748 -9.611 1.00 88.25 77 GLU A C 1
ATOM 622 O O . GLU A 1 77 ? 14.456 3.486 -8.616 1.00 88.25 77 GLU A O 1
ATOM 627 N N . GLY A 1 78 ? 14.347 3.832 -10.820 1.00 86.19 78 GLY A N 1
ATOM 628 C CA . GLY A 1 78 ? 15.774 3.630 -11.065 1.00 86.19 78 GLY A CA 1
ATOM 629 C C . GLY A 1 78 ? 16.212 2.163 -11.041 1.00 86.19 78 GLY A C 1
ATOM 630 O O . GLY A 1 78 ? 17.413 1.883 -11.055 1.00 86.19 78 GLY A O 1
ATOM 631 N N . VAL A 1 79 ? 15.269 1.216 -11.030 1.00 83.88 79 VAL A N 1
ATOM 632 C CA . VAL A 1 79 ? 15.563 -0.216 -11.128 1.00 83.88 79 VAL A CA 1
ATOM 633 C C . VAL A 1 79 ? 15.617 -0.598 -12.607 1.00 83.88 79 VAL A C 1
ATOM 635 O O . VAL A 1 79 ? 14.625 -0.520 -13.327 1.00 83.88 79 VAL A O 1
ATOM 638 N N . GLN A 1 80 ? 16.800 -0.989 -13.085 1.00 71.06 80 GLN A N 1
ATOM 639 C CA . GLN A 1 80 ? 17.010 -1.297 -14.501 1.00 71.06 80 GLN A CA 1
ATOM 640 C C . GLN A 1 80 ? 16.187 -2.513 -14.938 1.00 71.06 80 GLN A C 1
ATOM 642 O O . GLN A 1 80 ? 16.305 -3.597 -14.360 1.00 71.06 80 GLN A O 1
ATOM 647 N N . SER A 1 81 ? 15.435 -2.362 -16.030 1.00 58.47 81 SER A N 1
ATOM 648 C CA . SER A 1 81 ? 14.538 -3.388 -16.574 1.00 58.47 81 SER A CA 1
ATOM 649 C C . SER A 1 81 ? 15.231 -4.682 -17.026 1.00 58.47 81 SER A C 1
ATOM 651 O O . SER A 1 81 ? 14.587 -5.722 -17.164 1.00 58.47 81 SER A O 1
ATOM 653 N N . GLY A 1 82 ? 16.561 -4.675 -17.170 1.00 58.03 82 GLY A N 1
ATOM 654 C CA . GLY A 1 82 ? 17.358 -5.889 -17.374 1.00 58.03 82 GLY A CA 1
ATOM 655 C C . GLY A 1 82 ? 17.271 -6.888 -16.209 1.00 58.03 82 GLY A C 1
ATOM 656 O O . GLY A 1 82 ? 17.332 -8.089 -16.445 1.00 58.03 82 GLY A O 1
ATOM 657 N N . GLN A 1 83 ? 17.050 -6.423 -14.970 1.00 54.44 83 GLN A N 1
ATOM 658 C CA . GLN A 1 83 ? 16.837 -7.289 -13.794 1.00 54.44 83 GLN A CA 1
ATOM 659 C C . GLN A 1 83 ? 15.444 -7.947 -13.775 1.00 54.44 83 GLN A C 1
ATOM 661 O O . GLN A 1 83 ? 15.210 -8.913 -13.042 1.00 54.44 83 GLN A O 1
ATOM 666 N N . THR A 1 84 ? 14.511 -7.440 -14.584 1.00 56.91 84 THR A N 1
ATOM 667 C CA . THR A 1 84 ? 13.138 -7.945 -14.711 1.00 56.91 84 THR A CA 1
ATOM 668 C C . THR A 1 84 ? 13.057 -9.171 -15.620 1.00 56.91 84 THR A C 1
ATOM 670 O O . THR A 1 84 ? 12.160 -9.993 -15.429 1.00 56.91 84 THR A O 1
ATOM 673 N N . ILE A 1 85 ? 13.992 -9.311 -16.572 1.00 55.56 85 ILE A N 1
ATOM 674 C CA . ILE A 1 85 ? 14.003 -10.364 -17.607 1.00 55.56 85 ILE A CA 1
ATOM 675 C C . ILE A 1 85 ? 14.078 -11.767 -16.982 1.00 55.56 85 ILE A C 1
ATOM 677 O O . ILE A 1 85 ? 13.406 -12.681 -17.455 1.00 55.56 85 ILE A O 1
ATOM 681 N N . ASP A 1 86 ? 14.780 -11.905 -15.855 1.00 64.38 86 ASP A N 1
ATOM 682 C CA . ASP A 1 86 ? 14.918 -13.179 -15.133 1.00 64.38 86 ASP A CA 1
ATOM 683 C C . ASP A 1 86 ? 13.906 -13.342 -13.980 1.00 64.38 86 ASP A C 1
ATOM 685 O O . ASP A 1 86 ? 13.911 -14.340 -13.261 1.00 64.38 86 ASP A O 1
ATOM 689 N N . GLY A 1 87 ? 13.031 -12.355 -13.755 1.00 80.12 87 GLY A N 1
ATOM 690 C CA . GLY A 1 87 ? 12.033 -12.373 -12.681 1.00 80.12 87 GLY A CA 1
ATOM 691 C C . GLY A 1 87 ? 12.590 -12.267 -11.252 1.00 80.12 87 GLY A C 1
ATOM 692 O O . GLY A 1 87 ? 11.801 -12.251 -10.302 1.00 80.12 87 GLY A O 1
ATOM 693 N N . GLN A 1 88 ? 13.912 -12.143 -11.087 1.00 86.50 88 GLN A N 1
ATOM 694 C CA . GLN A 1 88 ? 14.593 -12.038 -9.792 1.00 86.50 88 GLN A CA 1
ATOM 695 C C . GLN A 1 88 ? 14.064 -10.865 -8.957 1.00 86.50 88 GLN A C 1
ATOM 697 O O . GLN A 1 88 ? 13.785 -11.031 -7.771 1.00 86.50 88 GLN A O 1
ATOM 702 N N . VAL A 1 89 ? 13.811 -9.713 -9.589 1.00 88.88 89 VAL A N 1
ATOM 703 C CA . VAL A 1 89 ? 13.267 -8.528 -8.906 1.00 88.88 89 VAL A CA 1
ATOM 704 C C . VAL A 1 89 ? 11.952 -8.818 -8.174 1.00 88.88 89 VAL A C 1
ATOM 706 O O . VAL A 1 89 ? 11.725 -8.317 -7.074 1.00 88.88 89 VAL A O 1
ATOM 709 N N . TRP A 1 90 ? 11.090 -9.677 -8.727 1.00 91.25 90 TRP A N 1
ATOM 710 C CA . TRP A 1 90 ? 9.829 -10.041 -8.078 1.00 91.25 90 TRP A CA 1
ATOM 711 C C . TRP A 1 90 ? 10.072 -10.917 -6.857 1.00 91.25 90 TRP A C 1
ATOM 713 O O . TRP A 1 90 ? 9.447 -10.701 -5.819 1.00 91.25 90 TRP A O 1
ATOM 723 N N . HIS A 1 91 ? 10.996 -11.875 -6.962 1.00 92.31 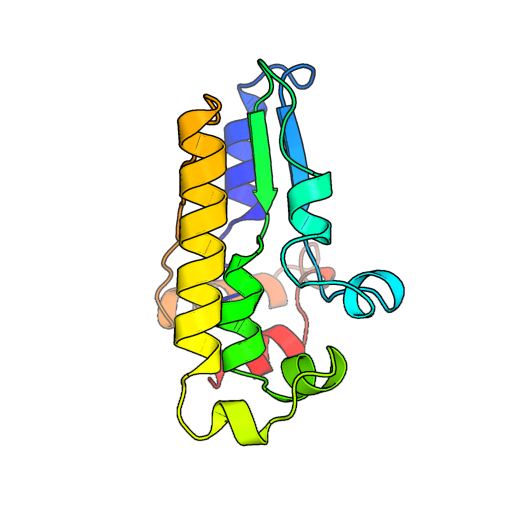91 HIS A N 1
ATOM 724 C CA . HIS A 1 91 ? 11.406 -12.700 -5.830 1.00 92.31 91 HIS A CA 1
ATOM 725 C C . HIS A 1 91 ? 11.958 -11.835 -4.689 1.00 92.31 91 HIS A C 1
ATOM 727 O O . HIS A 1 91 ? 11.527 -11.981 -3.544 1.00 92.31 91 HIS A O 1
ATOM 733 N N . ASP A 1 92 ? 12.820 -10.873 -5.014 1.00 92.94 92 ASP A N 1
ATOM 734 C CA . ASP A 1 92 ? 13.426 -9.959 -4.044 1.00 92.94 92 ASP A CA 1
ATOM 735 C C . ASP A 1 92 ? 12.391 -9.017 -3.410 1.00 92.94 92 ASP A C 1
ATOM 737 O O . ASP A 1 92 ? 12.434 -8.767 -2.199 1.00 92.94 92 ASP A O 1
ATOM 741 N N . ARG A 1 93 ? 11.398 -8.545 -4.182 1.00 94.62 93 ARG A N 1
ATOM 742 C CA . ARG A 1 93 ? 10.265 -7.764 -3.653 1.00 94.62 93 ARG A CA 1
ATOM 743 C C . ARG A 1 93 ? 9.410 -8.592 -2.696 1.00 94.62 93 ARG A C 1
ATOM 745 O O . ARG A 1 93 ? 9.115 -8.122 -1.598 1.00 94.62 93 ARG A O 1
ATOM 752 N N . PHE A 1 94 ? 9.062 -9.834 -3.047 1.00 97.06 94 PHE A N 1
ATOM 753 C CA . PHE A 1 94 ? 8.351 -10.731 -2.127 1.00 97.06 94 PHE A CA 1
ATOM 754 C C . PHE A 1 94 ? 9.161 -11.001 -0.858 1.00 97.06 94 PHE A C 1
ATOM 756 O O . PHE A 1 94 ? 8.602 -10.990 0.239 1.00 97.06 94 PHE A O 1
ATOM 763 N N . HIS A 1 95 ? 10.471 -11.218 -0.988 1.00 97.94 95 HIS A N 1
ATOM 764 C CA . HIS A 1 95 ? 11.355 -11.415 0.153 1.00 97.94 95 HIS A CA 1
ATOM 765 C C . HIS A 1 95 ? 11.369 -10.182 1.068 1.00 97.94 95 HIS A C 1
ATOM 767 O O . HIS A 1 95 ? 11.151 -10.312 2.272 1.00 97.94 95 HIS A O 1
ATOM 773 N N . SER A 1 96 ? 11.526 -8.985 0.500 1.00 97.94 96 SER A N 1
ATOM 774 C CA . SER A 1 96 ? 11.523 -7.712 1.233 1.00 97.94 96 SER A CA 1
ATOM 775 C C . SER A 1 96 ? 10.196 -7.452 1.952 1.00 97.94 96 SER A C 1
ATOM 777 O O . SER A 1 96 ? 10.189 -7.090 3.129 1.00 97.94 96 SER A O 1
ATOM 779 N N . ILE A 1 97 ? 9.063 -7.704 1.286 1.00 98.56 97 ILE A N 1
ATOM 780 C CA . ILE A 1 97 ?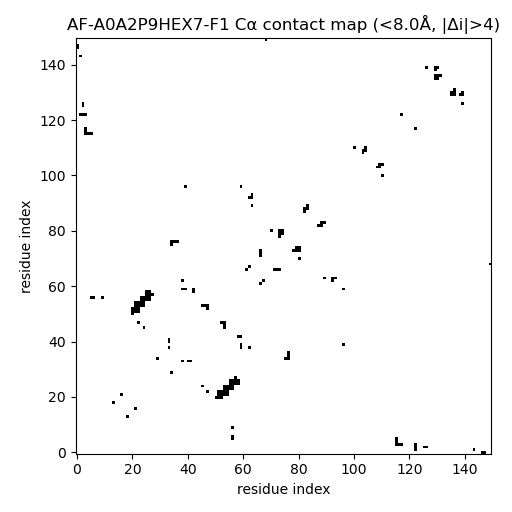 7.727 -7.594 1.891 1.00 98.56 97 ILE A CA 1
ATOM 781 C C . ILE A 1 97 ? 7.585 -8.576 3.060 1.00 98.56 97 ILE A C 1
ATOM 783 O O . ILE A 1 97 ? 7.152 -8.189 4.145 1.00 98.56 97 ILE A O 1
ATOM 787 N N . ASN A 1 98 ? 7.990 -9.834 2.872 1.00 98.56 98 ASN A N 1
ATOM 788 C CA . ASN A 1 98 ? 7.933 -10.839 3.931 1.00 98.56 98 ASN A CA 1
ATOM 789 C C . ASN A 1 98 ? 8.815 -10.460 5.127 1.00 98.56 98 ASN A C 1
ATOM 791 O O . ASN A 1 98 ? 8.390 -10.637 6.266 1.00 98.56 98 ASN A O 1
ATOM 795 N N . GLU A 1 99 ? 10.015 -9.923 4.898 1.00 98.56 99 GLU A N 1
ATOM 796 C CA . GLU A 1 99 ? 10.899 -9.444 5.966 1.00 98.56 99 GLU A CA 1
ATOM 797 C C . GLU A 1 99 ? 10.299 -8.268 6.738 1.00 98.56 99 GLU A C 1
ATOM 799 O O . GLU A 1 99 ? 10.318 -8.281 7.972 1.00 98.56 99 GLU A O 1
ATOM 804 N N . LEU A 1 100 ? 9.694 -7.298 6.045 1.00 98.38 100 LEU A N 1
ATOM 805 C CA . LEU A 1 100 ? 8.974 -6.204 6.693 1.00 98.38 100 LEU A CA 1
ATOM 806 C C . LEU A 1 100 ? 7.837 -6.748 7.567 1.00 98.38 100 LEU A C 1
ATOM 808 O O . LEU A 1 100 ? 7.762 -6.437 8.754 1.00 98.38 100 LEU A O 1
ATOM 812 N N . GLU A 1 101 ? 6.970 -7.597 7.015 1.00 98.56 101 GLU A N 1
ATOM 813 C CA . GLU A 1 101 ? 5.839 -8.158 7.758 1.00 98.56 101 GLU A CA 1
ATOM 814 C C . GLU A 1 101 ? 6.297 -9.017 8.948 1.00 98.56 101 GLU A C 1
ATOM 816 O O . GLU A 1 101 ? 5.724 -8.921 10.036 1.00 98.56 101 GLU A O 1
ATOM 821 N N . ARG A 1 102 ? 7.371 -9.806 8.787 1.00 98.62 102 ARG A N 1
ATOM 822 C CA . ARG A 1 102 ? 8.002 -10.569 9.878 1.00 98.62 102 ARG A CA 1
ATOM 823 C C . ARG A 1 102 ? 8.557 -9.650 10.960 1.00 98.62 102 ARG A C 1
ATOM 825 O O . ARG A 1 102 ? 8.385 -9.926 12.148 1.00 98.62 102 ARG A O 1
ATOM 832 N N . HIS A 1 103 ? 9.236 -8.570 10.581 1.00 98.44 103 HIS A N 1
ATOM 833 C CA . HIS A 1 103 ? 9.738 -7.572 11.519 1.00 98.44 103 HIS A CA 1
ATOM 834 C C . HIS A 1 103 ? 8.593 -6.935 12.316 1.00 98.44 103 HIS A C 1
ATOM 836 O O . HIS A 1 103 ? 8.650 -6.893 13.544 1.00 98.44 103 HIS A O 1
ATOM 842 N N . LEU A 1 104 ? 7.527 -6.509 11.642 1.00 98.19 104 LEU A N 1
ATOM 843 C CA . LEU A 1 104 ? 6.350 -5.907 12.267 1.00 98.19 104 LEU A CA 1
ATOM 844 C C . LEU A 1 104 ? 5.630 -6.884 13.208 1.00 98.19 104 LEU A C 1
ATOM 846 O O . LEU A 1 104 ? 5.306 -6.526 14.341 1.00 98.19 104 LEU A O 1
ATOM 850 N N . ALA A 1 105 ? 5.458 -8.141 12.793 1.00 98.00 105 ALA A N 1
ATOM 851 C CA . ALA A 1 105 ? 4.854 -9.180 13.624 1.00 98.00 105 ALA A CA 1
ATOM 852 C C . ALA A 1 105 ? 5.661 -9.435 14.908 1.00 98.00 105 ALA A C 1
ATOM 854 O O . ALA A 1 105 ? 5.079 -9.505 15.991 1.00 98.00 105 ALA A O 1
ATOM 855 N N . ARG A 1 106 ? 7.000 -9.489 14.818 1.00 98.38 106 ARG A N 1
ATOM 856 C CA . ARG A 1 106 ? 7.887 -9.597 15.995 1.00 98.38 106 ARG A CA 1
ATOM 857 C C . ARG A 1 106 ? 7.763 -8.408 16.953 1.00 98.38 106 ARG A C 1
ATOM 859 O O . ARG A 1 106 ? 8.055 -8.556 18.134 1.00 98.38 106 ARG A O 1
ATOM 866 N N . ASN A 1 107 ? 7.310 -7.254 16.465 1.00 97.62 107 ASN A N 1
ATOM 867 C CA . ASN A 1 107 ? 7.129 -6.024 17.241 1.00 97.62 107 ASN A CA 1
ATOM 868 C C . ASN A 1 107 ? 5.668 -5.763 17.668 1.00 97.62 107 ASN A C 1
ATOM 870 O O . ASN A 1 107 ? 5.339 -4.662 18.132 1.00 97.62 107 ASN A O 1
ATOM 874 N N . ASN A 1 108 ? 4.820 -6.797 17.600 1.00 96.75 108 ASN A N 1
ATOM 875 C CA . ASN A 1 108 ? 3.404 -6.800 17.988 1.00 96.75 108 ASN A CA 1
ATOM 876 C C . ASN A 1 108 ? 2.469 -5.993 17.074 1.00 96.75 108 ASN A C 1
ATOM 878 O O . ASN A 1 108 ? 1.393 -5.575 17.502 1.00 96.75 108 ASN A O 1
ATOM 882 N N . THR A 1 109 ? 2.825 -5.813 15.803 1.00 97.94 109 THR A N 1
ATOM 883 C CA . THR A 1 109 ? 1.875 -5.352 14.786 1.00 97.94 109 THR A CA 1
ATOM 884 C C . THR A 1 109 ? 1.152 -6.561 14.198 1.00 97.94 109 THR A C 1
ATOM 886 O O . THR A 1 109 ? 1.745 -7.393 13.510 1.00 97.94 109 THR A O 1
ATOM 889 N N . ARG A 1 110 ? -0.156 -6.674 14.450 1.00 97.75 110 ARG A N 1
ATOM 890 C CA . ARG A 1 110 ? -0.988 -7.716 13.840 1.00 97.75 110 ARG A CA 1
ATOM 891 C C . ARG A 1 110 ? -1.363 -7.307 12.418 1.00 97.75 110 ARG A C 1
ATOM 893 O O . ARG A 1 110 ? -2.074 -6.329 12.222 1.00 97.75 110 ARG A O 1
ATOM 900 N N . ILE A 1 111 ? -0.922 -8.089 11.439 1.00 97.88 111 ILE A N 1
ATOM 901 C CA . ILE A 1 111 ? -1.177 -7.827 10.019 1.00 97.88 111 ILE A CA 1
ATOM 902 C C . ILE A 1 111 ? -2.318 -8.721 9.532 1.00 97.88 111 ILE A C 1
ATOM 904 O O . ILE A 1 111 ? -2.300 -9.934 9.745 1.00 97.88 111 ILE A O 1
ATOM 908 N N . ILE A 1 112 ? -3.306 -8.117 8.871 1.00 97.62 112 ILE A N 1
ATOM 909 C CA . ILE A 1 112 ? -4.418 -8.807 8.211 1.00 97.62 112 ILE A CA 1
ATOM 910 C C . ILE A 1 112 ? -4.476 -8.309 6.768 1.00 97.62 112 ILE A C 1
ATOM 912 O O . ILE A 1 112 ? -4.574 -7.108 6.525 1.00 97.62 112 ILE A O 1
ATOM 916 N N . LYS A 1 113 ? -4.408 -9.237 5.811 1.00 97.44 113 LYS A N 1
ATOM 917 C CA . LYS A 1 113 ? -4.378 -8.943 4.374 1.00 97.44 113 LYS A CA 1
ATOM 918 C C . LYS A 1 113 ? -5.659 -9.452 3.738 1.00 97.44 113 LYS A C 1
ATOM 920 O O . LYS A 1 113 ? -5.958 -10.638 3.836 1.00 97.44 113 LYS A O 1
ATOM 925 N N . ILE A 1 114 ? -6.414 -8.555 3.108 1.00 95.69 114 ILE A N 1
ATOM 926 C CA . ILE A 1 114 ? -7.713 -8.873 2.513 1.00 95.69 114 ILE A CA 1
ATOM 927 C C . ILE A 1 114 ? -7.649 -8.579 1.020 1.00 95.69 114 ILE A C 1
ATOM 929 O O . ILE A 1 114 ? -7.559 -7.425 0.604 1.00 95.69 114 ILE A O 1
ATOM 933 N N . PHE A 1 115 ? -7.726 -9.634 0.215 1.00 94.19 115 PHE A N 1
ATOM 934 C CA . PHE A 1 115 ? -7.900 -9.518 -1.225 1.00 94.19 115 PHE A CA 1
ATOM 935 C C . PHE A 1 115 ? -9.389 -9.617 -1.565 1.00 94.19 115 PHE A C 1
ATOM 937 O O . PHE A 1 115 ? -9.999 -10.679 -1.443 1.00 94.19 115 PHE A O 1
ATOM 944 N N . LEU A 1 116 ? -9.983 -8.496 -1.981 1.00 92.00 116 LEU A N 1
ATOM 945 C CA . LEU A 1 116 ? -11.360 -8.469 -2.475 1.00 92.00 116 LEU A CA 1
ATOM 946 C C . LEU A 1 116 ? -11.394 -8.999 -3.911 1.00 92.00 116 LEU A C 1
ATOM 948 O O . LEU A 1 116 ? -11.208 -8.246 -4.867 1.00 92.00 116 LEU A O 1
ATOM 952 N N . HIS A 1 117 ? -11.612 -10.304 -4.042 1.00 90.44 117 HIS A N 1
ATOM 953 C CA . HIS A 1 117 ? -11.703 -10.974 -5.331 1.00 90.44 117 HIS A CA 1
ATOM 954 C C . HIS A 1 117 ? -13.051 -10.685 -6.010 1.00 90.44 117 HIS A C 1
ATOM 956 O O . HIS A 1 117 ? -14.111 -10.910 -5.424 1.00 90.44 117 HIS A O 1
ATOM 962 N N . LEU A 1 118 ? -13.007 -10.199 -7.252 1.00 88.81 118 LEU A N 1
ATOM 963 C CA . LEU A 1 118 ? -14.180 -9.903 -8.072 1.00 88.81 118 LEU A CA 1
ATOM 964 C C . LEU A 1 118 ? -14.043 -10.606 -9.424 1.00 88.81 118 LEU A C 1
ATOM 966 O O . LEU A 1 118 ? -12.979 -10.560 -10.039 1.00 88.81 118 LEU A O 1
ATOM 970 N N . SER A 1 119 ? -15.115 -11.226 -9.916 1.00 89.56 119 SER A N 1
ATOM 971 C CA . SER A 1 119 ? -15.099 -11.818 -11.256 1.00 89.56 119 SER A CA 1
ATOM 972 C C . SER A 1 119 ? -15.070 -10.734 -12.342 1.00 89.56 119 SER A C 1
ATOM 974 O O . SER A 1 119 ? -15.602 -9.634 -12.153 1.00 89.56 119 SER A O 1
ATOM 976 N N . LYS A 1 120 ? -14.501 -11.051 -13.517 1.00 87.31 120 LYS A N 1
ATOM 977 C CA . LYS A 1 120 ? -14.507 -10.134 -14.675 1.00 87.31 120 LYS A CA 1
ATOM 978 C C . LYS A 1 120 ? -15.936 -9.731 -15.073 1.00 87.31 120 LYS A C 1
ATOM 980 O O . LYS A 1 120 ? -16.139 -8.593 -15.503 1.00 87.31 120 LYS A O 1
ATOM 985 N N . ASP A 1 121 ? -16.921 -10.610 -14.900 1.00 90.19 121 ASP A N 1
ATOM 986 C CA . ASP A 1 121 ? -18.330 -10.321 -15.197 1.00 90.19 121 ASP A CA 1
ATOM 987 C C . ASP A 1 121 ? -18.944 -9.327 -14.215 1.00 90.19 121 ASP A C 1
ATOM 989 O O . ASP A 1 121 ? -19.589 -8.362 -14.625 1.00 90.19 121 ASP A O 1
ATOM 993 N N . GLU A 1 122 ? -18.716 -9.524 -12.918 1.00 88.38 122 GLU A N 1
ATOM 994 C CA . GLU A 1 122 ? -19.220 -8.612 -11.894 1.00 88.38 122 GLU A CA 1
ATOM 995 C C . GLU A 1 122 ? -18.549 -7.236 -12.004 1.00 88.38 122 GLU A C 1
ATOM 997 O O . GLU A 1 122 ? -19.217 -6.208 -11.900 1.00 88.38 122 GLU A O 1
ATOM 1002 N N . GLN A 1 123 ? -17.252 -7.192 -12.320 1.00 87.44 123 GLN A N 1
ATOM 1003 C CA . GLN A 1 123 ? -16.550 -5.938 -12.595 1.00 87.44 123 GLN A CA 1
ATOM 1004 C C . GLN A 1 123 ? -17.189 -5.173 -13.766 1.00 87.44 123 GLN A C 1
ATOM 1006 O O . GLN A 1 123 ? -17.442 -3.973 -13.659 1.00 87.44 123 GLN A O 1
ATOM 1011 N N . ARG A 1 124 ? -17.520 -5.869 -14.865 1.00 86.44 124 ARG A N 1
ATOM 1012 C CA . ARG A 1 124 ? -18.195 -5.266 -16.027 1.00 86.44 124 ARG A CA 1
ATOM 1013 C C . ARG A 1 124 ? -19.544 -4.673 -15.637 1.00 86.44 124 ARG A C 1
ATOM 1015 O O . ARG A 1 124 ? -19.828 -3.534 -15.995 1.00 86.44 124 ARG A O 1
ATOM 1022 N N . LYS A 1 125 ? -20.364 -5.426 -14.895 1.00 88.38 125 LYS A N 1
ATOM 1023 C CA . LYS A 1 125 ? -21.676 -4.953 -14.421 1.00 88.38 125 LYS A CA 1
ATOM 1024 C C . LYS A 1 125 ? -21.541 -3.677 -13.591 1.00 88.38 125 LYS A C 1
ATOM 1026 O O . LYS A 1 125 ? -22.301 -2.734 -13.792 1.00 88.38 125 LYS A O 1
ATOM 1031 N N . ARG A 1 126 ? -20.545 -3.618 -12.702 1.00 86.69 126 ARG A N 1
ATOM 1032 C CA . ARG A 1 126 ? -20.282 -2.435 -11.868 1.00 86.69 126 ARG A CA 1
ATOM 1033 C C . ARG A 1 126 ? -19.795 -1.230 -12.665 1.00 86.69 126 ARG A C 1
ATOM 1035 O O . ARG A 1 126 ? -20.165 -0.116 -12.307 1.00 86.69 126 ARG A O 1
ATOM 1042 N N . PHE A 1 127 ? -18.997 -1.425 -13.714 1.00 84.00 127 PHE A N 1
ATOM 1043 C CA . PHE A 1 127 ? -18.597 -0.329 -14.598 1.00 84.00 127 PHE A CA 1
ATOM 1044 C C . PHE A 1 127 ? -19.788 0.265 -15.345 1.00 84.00 127 PHE A C 1
ATOM 1046 O O . PHE A 1 127 ? -19.988 1.474 -15.277 1.00 84.00 127 PHE A O 1
ATOM 1053 N N . LEU A 1 128 ? -20.618 -0.579 -15.967 1.00 84.94 128 LEU A N 1
ATOM 1054 C CA . LEU A 1 128 ? -21.825 -0.125 -16.667 1.00 84.94 128 LEU A CA 1
ATOM 1055 C C . LEU A 1 128 ? -22.748 0.657 -15.723 1.00 84.94 128 LEU A C 1
ATOM 1057 O O . LEU A 1 128 ? -23.110 1.792 -16.008 1.00 84.94 128 LEU A O 1
ATOM 1061 N N . ALA A 1 129 ? -22.989 0.128 -14.520 1.00 84.25 129 ALA A N 1
ATOM 1062 C CA . ALA A 1 129 ? -23.806 0.809 -13.520 1.00 84.25 129 ALA A CA 1
ATOM 1063 C C . ALA A 1 129 ? -23.239 2.168 -13.050 1.00 84.25 129 ALA A C 1
ATOM 1065 O O . ALA A 1 129 ? -24.003 3.001 -12.571 1.00 84.25 129 ALA A O 1
ATOM 1066 N N . ARG A 1 130 ? -21.919 2.402 -13.133 1.00 81.69 130 ARG A N 1
ATOM 1067 C CA . ARG A 1 130 ? -21.307 3.708 -12.810 1.00 81.69 130 ARG A CA 1
ATOM 1068 C C . ARG A 1 130 ? -21.484 4.727 -13.929 1.00 81.69 130 ARG A C 1
ATOM 1070 O O . ARG A 1 130 ? -21.632 5.903 -13.621 1.00 81.69 130 ARG A O 1
ATOM 1077 N N . ILE A 1 131 ? -21.459 4.280 -15.184 1.00 79.06 131 ILE A N 1
ATOM 1078 C CA . ILE A 1 131 ? -21.713 5.127 -16.358 1.00 79.06 131 ILE A CA 1
ATOM 1079 C C . ILE A 1 131 ? -23.172 5.597 -16.342 1.00 79.06 131 ILE A C 1
ATOM 1081 O O . ILE A 1 131 ? -23.442 6.777 -16.543 1.00 79.06 131 ILE A O 1
ATOM 1085 N N . ASP A 1 132 ? -24.091 4.695 -15.994 1.00 80.62 132 ASP A N 1
ATOM 1086 C CA . ASP A 1 132 ? -25.530 4.974 -15.960 1.00 80.62 132 ASP A CA 1
ATOM 1087 C C . ASP A 1 132 ? -25.969 5.833 -14.751 1.00 80.62 132 ASP A C 1
ATOM 1089 O O . ASP A 1 132 ? -27.127 6.243 -14.670 1.00 80.62 132 ASP A O 1
ATOM 1093 N N . GLN A 1 133 ? -25.071 6.116 -13.795 1.00 78.50 133 GLN A N 1
ATOM 1094 C CA . GLN A 1 133 ? -25.358 6.874 -12.568 1.00 78.50 133 GLN A CA 1
ATOM 1095 C C . GLN A 1 133 ? -24.660 8.247 -12.582 1.00 78.50 133 GLN A C 1
ATOM 1097 O O . GLN A 1 133 ? -23.451 8.324 -12.330 1.00 78.50 133 GLN A O 1
ATOM 1102 N N . PRO A 1 134 ? -25.396 9.356 -12.814 1.00 73.44 134 PRO A N 1
ATOM 1103 C CA . PRO A 1 134 ? -24.815 10.697 -12.925 1.00 73.44 134 PRO A CA 1
ATOM 1104 C C . PRO A 1 134 ? -23.967 11.112 -11.714 1.00 73.44 134 PRO A C 1
ATOM 1106 O O . PRO A 1 134 ? -22.922 11.737 -11.881 1.00 73.44 134 PRO A O 1
ATOM 1109 N N . ASP A 1 135 ? -24.362 10.706 -10.504 1.00 77.19 135 ASP A N 1
ATOM 1110 C CA . ASP A 1 135 ? -23.691 10.992 -9.227 1.00 77.19 135 ASP A CA 1
ATOM 1111 C C . ASP A 1 135 ? -22.378 10.211 -9.019 1.00 77.19 135 ASP A C 1
ATOM 1113 O O . ASP A 1 135 ? -21.588 10.533 -8.123 1.00 77.19 135 ASP A O 1
ATOM 1117 N N . LYS A 1 136 ? -22.119 9.191 -9.847 1.00 70.00 136 LYS A N 1
ATOM 1118 C CA . LYS A 1 136 ? -20.920 8.338 -9.779 1.00 70.00 136 LYS A CA 1
ATOM 1119 C C . LYS A 1 136 ? -20.052 8.384 -11.028 1.00 70.00 136 LYS A C 1
ATOM 1121 O O . LYS A 1 136 ? -18.943 7.854 -10.974 1.00 70.00 136 LYS A O 1
ATOM 1126 N N . SER A 1 137 ? -20.511 9.050 -12.084 1.00 69.12 137 SER A N 1
ATOM 1127 C CA . SER A 1 137 ? -19.774 9.261 -13.335 1.00 69.12 137 SER A CA 1
ATOM 1128 C C . SER A 1 137 ? -18.343 9.775 -13.112 1.00 69.12 137 SER A C 1
ATOM 1130 O O . SER A 1 137 ? -17.406 9.280 -13.726 1.00 69.12 137 SER A O 1
ATOM 1132 N N . TRP A 1 138 ? -18.137 10.673 -12.142 1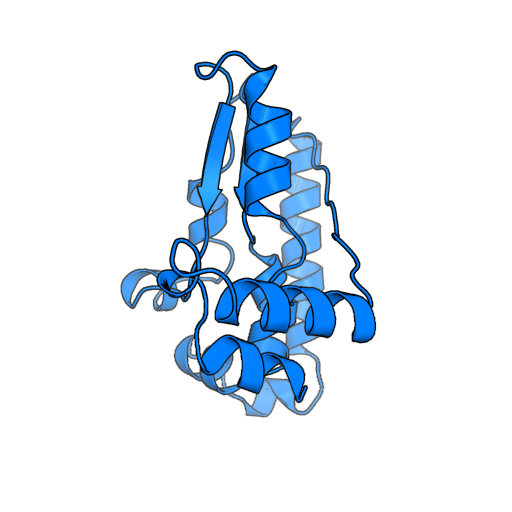.00 73.50 138 TRP A N 1
ATOM 1133 C CA . TRP A 1 138 ? -16.817 11.220 -11.799 1.00 73.50 138 TRP A CA 1
ATOM 1134 C C . TRP A 1 138 ? -15.819 10.193 -11.232 1.00 73.50 138 TRP A C 1
ATOM 1136 O O . TRP A 1 138 ? -14.623 10.466 -11.182 1.00 73.50 138 TRP A O 1
ATOM 1146 N N . LYS A 1 139 ? -16.288 9.024 -10.769 1.00 68.62 139 LYS A N 1
ATOM 1147 C CA . LYS A 1 139 ? -15.449 7.932 -10.232 1.00 68.62 139 LYS A CA 1
ATOM 1148 C C . LYS A 1 139 ? -15.020 6.921 -11.294 1.00 68.62 139 LYS A C 1
ATOM 1150 O O . LYS A 1 139 ? -14.511 5.858 -10.933 1.00 68.62 139 LYS A O 1
ATOM 1155 N N . PHE A 1 140 ? -15.337 7.179 -12.554 1.00 72.44 140 PHE A N 1
ATOM 1156 C CA . PHE A 1 140 ? -14.961 6.345 -13.680 1.00 72.44 140 PHE A CA 1
ATOM 1157 C C . PHE A 1 140 ? -13.800 7.011 -14.419 1.00 72.44 140 PHE A C 1
ATOM 1159 O O . PHE A 1 140 ? -13.933 8.162 -14.831 1.00 72.44 140 PHE A O 1
ATOM 1166 N N . SER A 1 141 ? -12.680 6.303 -14.574 1.00 74.12 141 SER A N 1
ATOM 1167 C CA . SER A 1 141 ? -11.588 6.730 -15.456 1.00 74.12 141 SER A CA 1
ATOM 1168 C C . SER A 1 141 ? -11.523 5.838 -16.693 1.00 74.12 141 SER A C 1
ATOM 1170 O O . SER A 1 141 ? -11.818 4.647 -16.621 1.00 74.12 141 SER A O 1
ATOM 1172 N N . ALA A 1 142 ? -11.084 6.395 -17.824 1.00 75.56 142 ALA A N 1
ATOM 1173 C CA . ALA A 1 142 ? -10.719 5.597 -18.994 1.00 75.56 142 ALA A CA 1
ATOM 1174 C C . ALA A 1 142 ? -9.578 4.613 -18.668 1.00 75.56 142 ALA A C 1
ATOM 1176 O O . ALA A 1 142 ? -9.555 3.504 -19.199 1.00 75.56 142 ALA A O 1
ATOM 1177 N N . ASP A 1 143 ? -8.707 4.976 -17.721 1.00 72.19 143 ASP A N 1
ATOM 1178 C CA . ASP A 1 143 ? -7.627 4.114 -17.230 1.00 72.19 143 ASP A CA 1
ATOM 1179 C C . ASP A 1 143 ? -8.177 2.823 -16.603 1.00 72.19 143 ASP A C 1
ATOM 1181 O O . ASP A 1 143 ? -7.608 1.753 -16.788 1.00 72.19 143 ASP A O 1
ATOM 1185 N N . ASP A 1 144 ? -9.345 2.882 -15.943 1.00 73.38 144 ASP A N 1
ATOM 1186 C CA . ASP A 1 144 ? -9.978 1.700 -15.341 1.00 73.38 144 ASP A CA 1
ATOM 1187 C C . ASP A 1 144 ? -10.373 0.647 -16.402 1.00 73.38 144 ASP A C 1
ATOM 1189 O O . ASP A 1 144 ? -10.494 -0.542 -16.087 1.00 73.38 144 ASP A O 1
ATOM 1193 N N . ILE A 1 145 ? -10.614 1.078 -17.650 1.00 74.88 145 ILE A N 1
ATOM 1194 C CA . ILE A 1 145 ? -10.886 0.185 -18.786 1.00 74.88 145 ILE A CA 1
ATOM 1195 C C . ILE A 1 145 ? -9.580 -0.409 -19.310 1.00 74.88 145 ILE A C 1
ATOM 1197 O O . ILE A 1 145 ? -9.540 -1.612 -19.556 1.00 74.88 145 ILE A O 1
ATOM 1201 N N . ALA A 1 146 ? -8.524 0.397 -19.445 1.00 77.25 146 ALA A N 1
ATOM 1202 C CA . ALA A 1 146 ? -7.216 -0.077 -19.897 1.00 77.25 146 ALA A CA 1
ATOM 1203 C C . ALA A 1 146 ? -6.661 -1.163 -18.956 1.00 77.25 146 ALA A C 1
ATOM 1205 O O . ALA A 1 146 ? -6.239 -2.225 -19.404 1.00 77.25 146 ALA A O 1
ATOM 1206 N N . GLU A 1 147 ? -6.800 -0.973 -17.640 1.00 78.69 147 GLU A N 1
ATOM 1207 C CA . GLU A 1 147 ? -6.416 -1.964 -16.623 1.00 78.69 147 GLU A CA 1
ATOM 1208 C C . GLU A 1 147 ? -7.195 -3.288 -16.703 1.00 78.69 147 GLU A C 1
ATOM 1210 O O . GLU A 1 147 ? -6.786 -4.292 -16.122 1.00 78.69 147 GLU A O 1
ATOM 1215 N N . ARG A 1 148 ? -8.352 -3.319 -17.377 1.00 77.69 148 ARG A N 1
ATOM 1216 C CA . ARG A 1 148 ? -9.160 -4.538 -17.539 1.00 77.69 148 ARG A CA 1
ATOM 1217 C C . ARG A 1 148 ? -8.636 -5.454 -18.652 1.00 77.69 148 ARG A C 1
ATOM 1219 O O . ARG A 1 148 ? -9.004 -6.635 -18.670 1.00 77.69 148 ARG A O 1
ATOM 1226 N N . GLU A 1 149 ? -7.868 -4.915 -19.597 1.00 77.31 149 GLU A N 1
ATOM 1227 C CA . GLU A 1 149 ? -7.348 -5.673 -20.742 1.00 77.31 149 GLU A CA 1
ATOM 1228 C C . GLU A 1 149 ? -6.228 -6.644 -20.342 1.00 77.31 149 GLU A C 1
ATOM 1230 O O . GLU A 1 149 ? -6.095 -7.699 -20.967 1.00 77.31 149 GLU A O 1
ATOM 1235 N N . TYR A 1 150 ? -5.512 -6.330 -19.260 1.00 68.69 150 TYR A N 1
ATOM 1236 C CA . TYR A 1 150 ? -4.510 -7.185 -18.619 1.00 68.69 150 TYR A CA 1
ATOM 1237 C C . TYR A 1 150 ? -5.146 -8.294 -17.741 1.00 68.69 150 TYR A C 1
ATOM 1239 O O . TYR A 1 150 ? -4.501 -9.354 -17.575 1.00 68.69 150 TYR A O 1
#

InterPro domains:
  IPR022488 Polyphosphate kinase-2-related [PF03976] (2-149)
  IPR027417 P-loop containing nucleoside triphosphate hydrolase [G3DSA:3.40.50.300] (1-150)

Foldseek 3Di:
DPPLCLVVVCVVVCVPDDVVQEDEDEDDQDDLVCLQDDLQVVQVVQDDDPRHHYHYNDGSCCCLPVCLVPVVSVVSSVNDCVCPVVPVVNVVSVVVVVVVVVVCVVVVNDDDDDDSDDDLVRVVVSLVVQCVDPVNVVVDDPVSVVVSVD

Radius of gyration: 17.3 Å; Cα contacts (8 Å, |Δi|>4): 102; chains: 1; bounding box: 43×26×41 Å